Protein AF-A0A8T3RV43-F1 (afdb_monomer_lite)

Secondary structure (DSSP, 8-state):
-------SB-TTT--B-TT-------PPPTTTTT-PSPPPPPPPPPTTPPPPPSS--TTGGGS-TT-GGGG--SS---

Foldseek 3Di:
DDDDPDQCADPVPRHHPPPPDDDDDDDDDPVRPDDDPDDDDDDDDDPPDDDDDPDPPPPVVVDDPPDPVVVPPPPDDD

Structure (mmCIF, N/CA/C/O backbone):
data_AF-A0A8T3RV43-F1
#
_entry.id   AF-A0A8T3RV43-F1
#
loop_
_atom_site.group_PDB
_atom_site.id
_atom_site.type_symbol
_atom_site.label_atom_id
_atom_site.label_alt_id
_atom_site.label_comp_id
_atom_site.label_asym_id
_atom_site.label_entity_id
_atom_site.label_seq_id
_atom_site.pdbx_PDB_ins_code
_atom_site.Cartn_x
_atom_site.Cartn_y
_atom_site.Cartn_z
_atom_site.occupancy
_atom_site.B_iso_or_equiv
_atom_site.auth_seq_id
_atom_site.auth_comp_id
_atom_site.auth_asym_id
_atom_site.auth_atom_id
_atom_site.pdbx_PDB_model_num
ATOM 1 N N . ARG A 1 1 ? 10.514 31.063 -6.035 1.00 45.91 1 ARG A N 1
ATOM 2 C CA . ARG A 1 1 ? 11.448 29.972 -5.653 1.00 45.91 1 ARG A CA 1
ATOM 3 C C . ARG A 1 1 ? 11.038 28.748 -6.475 1.00 45.91 1 ARG A C 1
ATOM 5 O O . ARG A 1 1 ? 9.934 28.270 -6.271 1.00 45.91 1 ARG A O 1
ATOM 12 N N . SER A 1 2 ? 11.834 28.372 -7.482 1.00 48.28 2 SER A N 1
ATOM 13 C CA . SER A 1 2 ? 11.572 27.276 -8.445 1.00 48.28 2 SER A CA 1
ATOM 14 C C . SER A 1 2 ? 11.386 25.940 -7.691 1.00 48.28 2 SER A C 1
ATOM 16 O O . SER A 1 2 ? 12.210 25.644 -6.834 1.00 48.28 2 SER A O 1
ATOM 18 N N . ALA A 1 3 ? 10.244 25.240 -7.715 1.00 56.28 3 ALA A N 1
ATOM 19 C CA . ALA A 1 3 ? 9.549 24.528 -8.806 1.00 56.28 3 ALA A CA 1
ATOM 20 C C . ALA A 1 3 ? 10.109 23.134 -9.187 1.00 56.28 3 ALA A C 1
ATOM 22 O O . ALA A 1 3 ? 9.871 22.666 -10.291 1.00 56.28 3 ALA A O 1
ATOM 23 N N . TYR A 1 4 ? 10.743 22.417 -8.249 1.00 58.84 4 TYR A N 1
ATOM 24 C CA . TYR A 1 4 ? 10.860 20.951 -8.319 1.00 58.84 4 TYR A CA 1
ATOM 25 C C . TYR A 1 4 ? 10.278 20.328 -7.048 1.00 58.84 4 TYR A C 1
ATOM 27 O O . TYR A 1 4 ? 10.909 20.332 -5.993 1.00 58.84 4 TYR A O 1
ATOM 35 N N . ARG A 1 5 ? 9.045 19.813 -7.127 1.00 64.75 5 ARG A N 1
ATOM 36 C CA . ARG A 1 5 ? 8.577 18.810 -6.164 1.00 64.75 5 ARG A CA 1
ATOM 37 C C . ARG A 1 5 ? 9.056 17.463 -6.684 1.00 64.75 5 ARG A C 1
ATOM 39 O O . ARG A 1 5 ? 8.420 16.889 -7.559 1.00 64.75 5 ARG A O 1
ATOM 46 N N . TYR A 1 6 ? 10.215 17.017 -6.214 1.00 67.81 6 TYR A N 1
ATOM 47 C CA . TYR A 1 6 ? 10.694 15.673 -6.517 1.00 67.81 6 TYR A CA 1
ATOM 48 C C . TYR A 1 6 ? 9.682 14.653 -5.981 1.00 67.81 6 TYR A C 1
ATOM 50 O O . TYR A 1 6 ? 9.128 14.840 -4.894 1.00 67.81 6 TYR A O 1
ATOM 58 N N . ALA A 1 7 ? 9.402 13.607 -6.762 1.00 77.12 7 ALA A N 1
ATOM 59 C CA . ALA A 1 7 ? 8.699 12.435 -6.249 1.00 77.12 7 ALA A CA 1
ATOM 60 C C . ALA A 1 7 ? 9.473 11.875 -5.042 1.00 77.12 7 ALA A C 1
ATOM 62 O O . ALA A 1 7 ? 10.682 12.095 -4.953 1.00 77.12 7 ALA A O 1
ATOM 63 N N . ASN A 1 8 ? 8.804 11.163 -4.125 1.00 86.69 8 ASN A N 1
ATOM 64 C CA . ASN A 1 8 ? 9.498 10.507 -3.011 1.00 86.69 8 ASN A CA 1
ATOM 65 C C . ASN A 1 8 ? 10.269 9.270 -3.508 1.00 86.69 8 ASN A C 1
ATOM 67 O O . ASN A 1 8 ? 9.858 8.121 -3.321 1.00 86.69 8 ASN A O 1
ATOM 71 N N . ALA A 1 9 ? 11.331 9.536 -4.254 1.00 88.12 9 ALA A N 1
ATOM 72 C CA . ALA A 1 9 ? 12.151 8.565 -4.938 1.00 88.12 9 ALA A CA 1
ATOM 73 C C . ALA A 1 9 ? 13.594 9.069 -5.003 1.00 88.12 9 ALA A C 1
ATOM 75 O O . ALA A 1 9 ? 13.848 10.277 -5.022 1.00 88.12 9 ALA A O 1
ATOM 76 N N . ASP A 1 10 ? 14.534 8.132 -5.064 1.00 86.56 10 ASP A N 1
ATOM 77 C CA . ASP A 1 10 ? 15.942 8.435 -5.302 1.00 86.56 10 ASP A CA 1
ATOM 78 C C . ASP A 1 10 ? 16.100 9.152 -6.664 1.00 86.56 10 ASP A C 1
ATOM 80 O O . ASP A 1 10 ? 15.706 8.591 -7.690 1.00 86.56 10 ASP A O 1
ATOM 84 N N . PRO A 1 11 ? 16.675 10.369 -6.716 1.00 84.00 11 PRO A N 1
ATOM 85 C CA . PRO A 1 11 ? 16.824 11.125 -7.960 1.00 84.00 11 PRO A CA 1
ATOM 86 C C . PRO A 1 11 ? 17.853 10.529 -8.936 1.00 84.00 11 PRO A C 1
ATOM 88 O O . PRO A 1 11 ? 17.892 10.948 -10.092 1.00 84.00 11 PRO A O 1
ATOM 91 N N . VAL A 1 12 ? 18.690 9.585 -8.496 1.00 88.06 12 VAL A N 1
ATOM 92 C CA . VAL A 1 12 ? 19.684 8.892 -9.330 1.00 88.06 12 VAL A CA 1
ATOM 93 C C . VAL A 1 12 ? 19.093 7.619 -9.924 1.00 88.06 12 VAL A C 1
ATOM 95 O O . VAL A 1 12 ? 19.219 7.379 -11.123 1.00 88.06 12 VAL A O 1
ATOM 98 N N . THR A 1 13 ? 18.453 6.793 -9.096 1.00 89.56 13 THR A N 1
ATOM 99 C CA . THR A 1 13 ? 18.003 5.452 -9.508 1.00 89.56 13 THR A CA 1
ATOM 100 C C . THR A 1 13 ? 16.508 5.358 -9.811 1.00 89.56 13 THR A C 1
ATOM 102 O O . THR A 1 13 ? 16.078 4.389 -10.436 1.00 89.56 13 THR A O 1
ATOM 105 N N . GLY A 1 14 ? 15.702 6.330 -9.377 1.00 89.25 14 GLY A N 1
ATOM 106 C CA . GLY A 1 14 ? 14.243 6.316 -9.517 1.00 89.25 14 GLY A CA 1
AT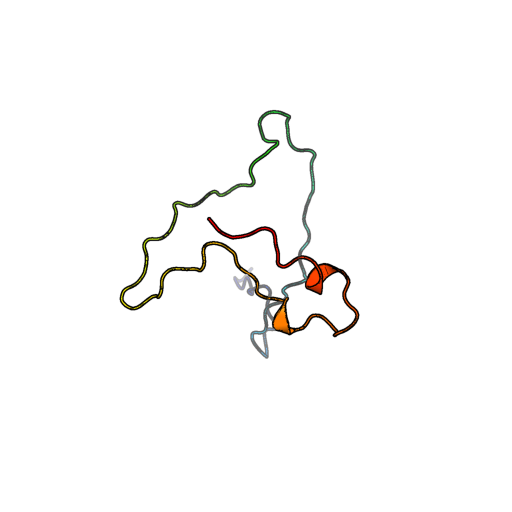OM 107 C C . GLY A 1 14 ? 13.523 5.338 -8.582 1.00 89.25 14 GLY A C 1
ATOM 108 O O . GLY A 1 14 ? 12.325 5.109 -8.742 1.00 89.25 14 GLY A O 1
ATOM 109 N N . GLN A 1 15 ? 14.221 4.738 -7.614 1.00 91.75 15 GLN A N 1
ATOM 110 C CA . GLN A 1 15 ? 13.618 3.801 -6.666 1.00 91.75 15 GLN A CA 1
ATOM 111 C C . GLN A 1 15 ? 12.677 4.521 -5.696 1.00 91.75 15 GLN A C 1
ATOM 113 O O . GLN A 1 15 ? 13.027 5.557 -5.134 1.00 91.75 15 GLN A O 1
ATOM 118 N N . ALA A 1 16 ? 11.490 3.952 -5.479 1.00 90.75 16 ALA A N 1
ATOM 119 C CA . ALA A 1 16 ? 10.489 4.505 -4.573 1.00 90.75 16 ALA A CA 1
ATOM 120 C C . ALA A 1 16 ? 10.848 4.254 -3.101 1.00 90.75 16 ALA A C 1
ATOM 122 O O . ALA A 1 16 ? 11.230 3.145 -2.716 1.00 90.75 16 ALA A O 1
ATOM 123 N N . ALA A 1 17 ? 10.645 5.266 -2.260 1.00 88.19 17 ALA A N 1
ATOM 124 C CA . ALA A 1 17 ? 10.859 5.167 -0.822 1.00 88.19 17 ALA A CA 1
ATOM 125 C C . ALA A 1 17 ? 9.624 4.573 -0.110 1.00 88.19 17 ALA A C 1
ATOM 127 O O . ALA A 1 17 ? 8.925 5.253 0.638 1.00 88.19 17 ALA A O 1
ATOM 128 N N . TRP A 1 18 ? 9.342 3.286 -0.342 1.00 88.88 18 TRP A N 1
ATOM 129 C CA . TRP A 1 18 ? 8.127 2.597 0.137 1.00 88.88 18 TRP A CA 1
ATOM 130 C C . TRP A 1 18 ? 7.857 2.698 1.645 1.00 88.88 18 TRP A C 1
ATOM 132 O O . TRP A 1 18 ? 6.706 2.617 2.066 1.00 88.88 18 TRP A O 1
ATOM 142 N N . TYR A 1 19 ? 8.905 2.865 2.449 1.00 87.12 19 TYR A N 1
ATOM 143 C CA . TYR A 1 19 ? 8.817 2.920 3.910 1.00 87.12 19 TYR A CA 1
ATOM 144 C C . TYR A 1 19 ? 9.011 4.328 4.485 1.00 87.12 19 TYR A C 1
ATOM 146 O O . TYR A 1 19 ? 8.922 4.505 5.698 1.00 87.12 19 TYR A O 1
ATOM 154 N N . ASP A 1 20 ? 9.258 5.331 3.641 1.00 88.81 20 ASP A N 1
ATOM 155 C CA . ASP A 1 20 ? 9.446 6.718 4.068 1.00 88.81 20 ASP A CA 1
ATOM 156 C C . ASP A 1 20 ? 8.107 7.465 4.062 1.00 88.81 20 ASP A C 1
ATOM 158 O O . ASP A 1 20 ? 7.813 8.297 3.201 1.00 88.81 20 ASP A O 1
ATOM 162 N N . LEU A 1 21 ? 7.241 7.100 5.009 1.00 84.94 21 LEU A N 1
ATOM 163 C CA . LEU A 1 21 ? 5.923 7.701 5.181 1.00 84.94 21 LEU A CA 1
ATOM 164 C C . LEU A 1 21 ? 5.734 8.147 6.628 1.00 84.94 21 LEU A C 1
ATOM 166 O O . LEU A 1 21 ? 5.960 7.393 7.573 1.00 84.94 21 LEU A O 1
ATOM 170 N N . ARG A 1 22 ? 5.232 9.371 6.802 1.00 91.38 22 ARG A N 1
ATOM 171 C CA . ARG A 1 22 ? 4.762 9.870 8.095 1.00 91.38 22 ARG A CA 1
ATOM 172 C C . ARG A 1 22 ? 3.252 10.033 8.049 1.00 91.38 22 ARG A C 1
ATOM 174 O O . ARG A 1 22 ? 2.742 10.889 7.334 1.00 91.38 22 ARG A O 1
ATOM 181 N N . VAL A 1 23 ? 2.552 9.236 8.849 1.00 90.94 23 VAL A N 1
ATOM 182 C CA . VAL A 1 23 ? 1.089 9.276 8.959 1.00 90.94 23 VAL A CA 1
ATOM 183 C C . VAL A 1 23 ? 0.653 9.827 10.313 1.00 90.94 23 VAL A C 1
ATOM 185 O O . VAL A 1 23 ? 1.382 9.747 11.304 1.00 90.94 23 VAL A O 1
ATOM 188 N N . ARG A 1 24 ? -0.555 10.391 10.357 1.00 94.81 24 ARG A N 1
ATOM 189 C CA . ARG A 1 24 ? -1.262 10.706 11.600 1.00 94.81 24 ARG A CA 1
ATOM 190 C C . ARG A 1 24 ? -2.381 9.690 11.762 1.00 94.81 24 ARG A C 1
ATOM 192 O O . ARG A 1 24 ? -3.180 9.527 10.851 1.00 94.81 24 ARG A O 1
ATOM 199 N N . MET A 1 25 ? -2.435 9.041 12.919 1.00 91.06 25 MET A N 1
ATOM 200 C CA . MET A 1 25 ? -3.498 8.097 13.251 1.00 91.06 25 MET A CA 1
ATOM 201 C C . MET A 1 25 ? -4.482 8.751 14.218 1.00 91.06 25 MET A C 1
ATOM 203 O O . MET A 1 25 ? -4.076 9.443 15.154 1.00 91.06 25 MET A O 1
ATOM 207 N N . THR A 1 26 ? -5.767 8.519 13.992 1.00 92.06 26 THR A N 1
ATOM 208 C CA . THR A 1 26 ? -6.867 8.909 14.876 1.00 92.06 26 THR A CA 1
ATOM 209 C C . THR A 1 26 ? -7.767 7.703 15.091 1.00 92.06 26 THR A C 1
ATOM 211 O O . THR A 1 26 ? -7.750 6.759 14.301 1.00 92.06 26 THR A O 1
ATOM 214 N N . LYS A 1 27 ? -8.517 7.701 16.194 1.00 91.50 27 LYS A N 1
ATOM 215 C CA . LYS A 1 27 ? -9.534 6.675 16.407 1.00 91.50 27 LYS A CA 1
ATOM 216 C C . LYS A 1 27 ? -10.639 6.877 15.365 1.00 91.50 27 LYS A C 1
ATOM 218 O O . LYS A 1 27 ? -11.015 8.019 15.135 1.00 91.50 27 LYS A O 1
ATOM 223 N N . ALA A 1 28 ? -11.101 5.789 14.757 1.00 89.06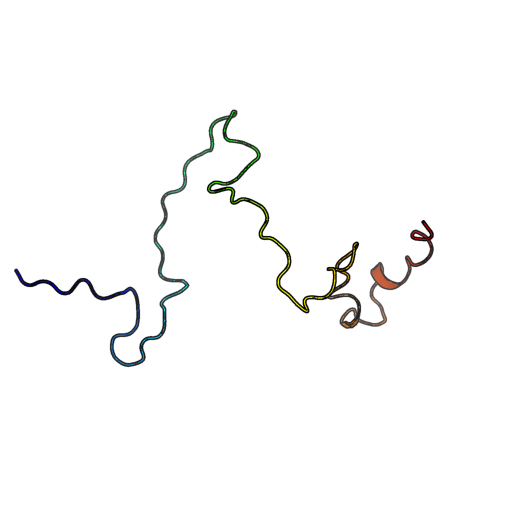 28 ALA A N 1
ATOM 224 C CA . ALA A 1 28 ? -12.283 5.810 13.904 1.00 89.06 28 ALA A CA 1
ATOM 225 C C . ALA A 1 28 ? -13.534 6.058 14.755 1.00 89.06 28 ALA A C 1
ATOM 227 O O . ALA A 1 28 ? -13.618 5.554 15.889 1.00 89.06 28 ALA A O 1
ATOM 228 N N . GLU A 1 29 ? -14.488 6.805 14.212 1.00 89.62 29 GLU A N 1
ATOM 229 C CA . GLU A 1 29 ? -15.801 6.949 14.837 1.00 89.62 29 GLU A CA 1
ATOM 230 C C . GLU A 1 29 ? -16.584 5.619 14.768 1.00 89.62 29 GLU A C 1
ATOM 232 O O . GLU A 1 29 ? -16.262 4.741 13.958 1.00 89.62 29 GLU A O 1
ATOM 237 N N . PRO A 1 30 ? -17.580 5.390 15.646 1.00 88.44 30 PRO A N 1
ATOM 238 C CA . PRO A 1 30 ? -18.321 4.127 15.676 1.00 88.44 30 PRO A CA 1
ATOM 239 C C . PRO A 1 30 ? -19.003 3.757 14.351 1.00 88.44 30 PRO A C 1
ATOM 241 O O . PRO A 1 30 ? -19.171 2.573 14.073 1.00 88.44 30 PRO A O 1
ATOM 244 N N . ASP A 1 31 ? -19.396 4.749 13.555 1.00 86.31 31 ASP A N 1
ATOM 245 C CA . ASP A 1 31 ? -20.019 4.611 12.236 1.00 86.31 31 ASP A CA 1
ATOM 246 C C . ASP A 1 31 ? -19.009 4.390 11.096 1.00 86.31 31 ASP A C 1
ATOM 248 O O . ASP A 1 31 ? -19.365 3.801 10.077 1.00 86.31 31 ASP A O 1
ATOM 252 N N . GLU A 1 32 ? -17.742 4.769 11.284 1.00 83.31 32 GLU A N 1
ATOM 253 C CA . GLU A 1 32 ? -16.627 4.440 10.377 1.00 83.31 32 GLU A CA 1
ATOM 254 C C . GLU A 1 32 ? -16.034 3.044 10.661 1.00 83.31 32 GLU A C 1
ATOM 256 O O . GLU A 1 32 ? -15.260 2.489 9.874 1.00 83.31 32 GLU A O 1
ATOM 261 N N . ALA A 1 33 ? -16.364 2.451 11.810 1.00 75.06 33 ALA A N 1
ATOM 262 C CA . ALA A 1 33 ? -15.804 1.182 12.243 1.00 75.06 33 ALA A CA 1
ATOM 263 C C . ALA A 1 33 ? -16.381 0.007 11.432 1.00 75.06 33 ALA A C 1
ATOM 265 O O . ALA A 1 33 ? -17.504 -0.437 11.651 1.00 75.06 33 ALA A O 1
ATOM 266 N N . GLY A 1 34 ? -15.574 -0.557 10.530 1.00 81.69 34 GLY A N 1
ATOM 267 C CA . GLY A 1 34 ? -15.895 -1.817 9.844 1.00 81.69 34 GLY A CA 1
ATOM 268 C C . GLY A 1 34 ? -15.496 -1.867 8.375 1.00 81.69 34 GLY A C 1
ATOM 269 O O . GLY A 1 34 ? -15.352 -2.961 7.831 1.00 81.69 34 GLY A O 1
ATOM 270 N N . ILE A 1 35 ? -15.258 -0.714 7.750 1.00 82.94 35 ILE A N 1
ATOM 271 C CA . ILE A 1 35 ? -14.796 -0.617 6.362 1.00 82.94 35 ILE A CA 1
ATOM 272 C C . ILE A 1 35 ? -13.699 0.442 6.239 1.00 82.94 35 ILE A C 1
ATOM 274 O O . ILE A 1 35 ? -13.724 1.461 6.917 1.00 82.94 35 ILE A O 1
ATOM 278 N N . SER A 1 36 ? -12.705 0.192 5.388 1.00 86.25 36 SER A N 1
ATOM 279 C CA . SER A 1 36 ? -11.642 1.158 5.090 1.00 86.25 36 SER A CA 1
ATOM 280 C C . SER A 1 36 ? -11.941 1.895 3.793 1.00 86.25 36 SER A C 1
ATOM 282 O O . SER A 1 36 ? -12.285 1.254 2.806 1.00 86.25 36 SER A O 1
ATOM 284 N N . GLU A 1 37 ? -11.741 3.202 3.732 1.00 86.75 37 GLU A N 1
ATOM 285 C CA . GLU A 1 37 ? -11.873 3.940 2.474 1.00 86.75 37 GLU A CA 1
ATOM 286 C C . GLU A 1 37 ? -10.536 4.063 1.716 1.00 86.75 37 GLU A C 1
ATOM 288 O O . GLU A 1 37 ? -9.471 4.076 2.342 1.00 86.75 37 GLU A O 1
ATOM 293 N N . PRO A 1 38 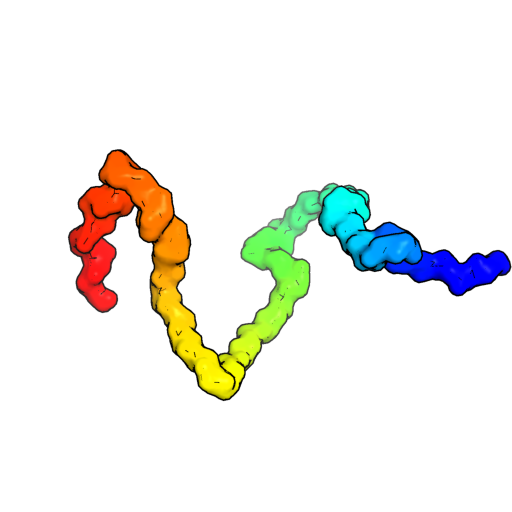? -10.570 4.194 0.375 1.00 90.75 38 PRO A N 1
ATOM 294 C CA . PRO A 1 38 ? -11.749 4.084 -0.489 1.00 90.75 38 PRO A CA 1
ATOM 295 C C . PRO A 1 38 ? -12.140 2.624 -0.764 1.00 90.75 38 PRO A C 1
ATOM 297 O O . PRO A 1 38 ? -11.288 1.744 -0.886 1.00 90.75 38 PRO A O 1
ATOM 300 N N . GLN A 1 39 ? -13.441 2.382 -0.919 1.00 90.31 39 GLN A N 1
ATOM 301 C CA . GLN A 1 39 ? -13.965 1.134 -1.473 1.00 90.31 39 GLN A CA 1
ATOM 302 C C . GLN A 1 39 ? -14.175 1.321 -2.979 1.00 90.31 39 GLN A C 1
ATOM 304 O O . GLN A 1 39 ? -14.830 2.272 -3.400 1.00 90.31 39 GLN A O 1
ATOM 309 N N . PHE A 1 40 ? -13.605 0.432 -3.790 1.00 89.12 40 PHE A N 1
ATOM 310 C CA . PHE A 1 40 ? -13.770 0.446 -5.244 1.00 89.12 40 PHE A CA 1
ATOM 311 C C . PHE A 1 40 ? -14.763 -0.628 -5.680 1.00 89.12 40 PHE A C 1
ATOM 313 O O . PHE A 1 40 ? -14.902 -1.662 -5.026 1.00 89.12 40 PHE A O 1
ATOM 320 N N . GLU A 1 41 ? -15.423 -0.401 -6.814 1.00 91.19 41 GLU A N 1
ATOM 321 C CA . GLU A 1 41 ? -16.228 -1.436 -7.456 1.00 91.19 41 GLU A CA 1
ATOM 322 C C . GLU A 1 41 ? -15.361 -2.640 -7.837 1.00 91.19 41 GLU A C 1
ATOM 324 O O . GLU A 1 41 ? -14.186 -2.507 -8.197 1.00 91.19 41 GLU A O 1
ATOM 329 N N . VAL A 1 42 ? -15.959 -3.831 -7.779 1.00 86.56 42 VAL A N 1
ATOM 330 C CA . VAL A 1 42 ? -15.295 -5.053 -8.228 1.00 86.56 42 VAL A CA 1
ATOM 331 C C . VAL A 1 42 ? -14.993 -4.921 -9.718 1.00 86.56 42 VAL A C 1
ATOM 333 O O . VAL A 1 42 ? -15.887 -4.696 -10.535 1.00 86.56 42 VAL A O 1
ATOM 336 N N . LEU A 1 43 ? -13.717 -5.064 -10.074 1.00 88.50 43 LEU A N 1
ATOM 337 C CA . LEU A 1 43 ? -13.298 -5.052 -11.468 1.00 88.50 43 LEU A CA 1
ATOM 338 C C . LEU A 1 43 ? -13.870 -6.272 -12.191 1.00 88.50 43 LEU A C 1
ATOM 340 O O . LEU A 1 43 ? -13.835 -7.386 -11.674 1.00 88.50 43 LEU A O 1
ATOM 344 N N . ARG A 1 44 ? -14.358 -6.060 -13.416 1.00 88.25 44 ARG A N 1
ATOM 345 C CA . ARG A 1 44 ? -14.764 -7.156 -14.302 1.00 88.25 44 ARG A CA 1
ATOM 346 C C . ARG A 1 44 ? -13.575 -8.050 -14.644 1.00 88.25 44 ARG A C 1
ATOM 348 O O . ARG A 1 44 ? -12.454 -7.560 -14.803 1.00 88.25 44 ARG A O 1
ATOM 355 N N . ASP A 1 45 ? -13.858 -9.326 -14.871 1.00 87.88 45 ASP A N 1
ATOM 356 C CA . ASP A 1 45 ? -12.862 -10.265 -15.373 1.00 87.88 45 ASP A CA 1
ATOM 357 C C . ASP A 1 45 ? -12.301 -9.787 -16.719 1.00 87.88 45 ASP A C 1
ATOM 359 O O . ASP A 1 45 ? -13.030 -9.339 -17.614 1.00 87.88 45 ASP A O 1
ATOM 363 N N . LEU A 1 46 ? -10.980 -9.869 -16.866 1.00 88.62 46 LEU A N 1
ATOM 364 C CA . LEU A 1 46 ? -10.319 -9.569 -18.132 1.00 88.62 46 LEU A CA 1
ATOM 365 C C . LEU A 1 46 ? -10.424 -10.772 -19.087 1.00 88.62 46 LEU A C 1
ATOM 367 O O . LEU A 1 46 ? -10.430 -11.920 -18.632 1.00 88.62 46 LEU A O 1
ATOM 371 N N . PRO A 1 47 ? -10.450 -10.548 -20.416 1.00 91.56 47 PRO A N 1
ATOM 372 C CA . PRO A 1 47 ? -10.458 -11.639 -21.385 1.00 91.56 47 PRO A CA 1
ATOM 373 C C . PRO A 1 47 ? -9.288 -12.610 -21.169 1.00 91.56 47 PRO A C 1
ATOM 375 O O . PRO A 1 47 ? -8.137 -12.191 -21.075 1.00 91.56 47 PRO A O 1
ATOM 378 N N . GLY A 1 48 ? -9.585 -13.911 -21.110 1.00 91.12 48 GLY A N 1
ATOM 379 C CA . GLY A 1 48 ? -8.582 -14.966 -20.923 1.00 91.12 48 GLY A CA 1
ATOM 380 C C . GLY A 1 48 ? -8.132 -15.189 -19.475 1.00 91.12 48 GLY A C 1
ATOM 381 O O . GLY A 1 48 ? -7.265 -16.030 -19.242 1.00 91.12 48 GLY A O 1
ATOM 382 N N . MET A 1 49 ? -8.708 -14.480 -18.500 1.00 89.81 49 MET A N 1
ATOM 383 C CA . MET A 1 49 ? -8.437 -14.731 -17.087 1.00 89.81 49 MET A CA 1
ATOM 384 C C . MET A 1 49 ? -9.200 -15.981 -16.618 1.00 89.81 49 MET A C 1
ATOM 386 O O . MET A 1 49 ? -10.382 -16.153 -16.910 1.00 89.81 49 MET A O 1
ATOM 390 N N . HIS A 1 50 ? -8.518 -16.880 -15.909 1.00 86.44 50 HIS A N 1
ATOM 391 C CA . HIS A 1 50 ? -9.174 -18.021 -15.274 1.00 86.44 50 HIS A CA 1
ATOM 392 C C . HIS A 1 50 ? -9.946 -17.563 -14.038 1.00 86.44 50 HIS A C 1
ATOM 394 O O . HIS A 1 50 ? -9.479 -16.679 -13.319 1.00 86.44 50 HIS A O 1
ATOM 400 N N . ALA A 1 51 ? -11.084 -18.208 -13.768 1.00 84.94 51 ALA A N 1
ATOM 401 C CA . ALA A 1 51 ? -11.829 -17.973 -12.540 1.00 84.94 51 ALA A CA 1
ATOM 402 C C . ALA A 1 51 ? -10.912 -18.187 -11.318 1.00 84.94 51 ALA A C 1
ATOM 404 O O . ALA A 1 51 ? -10.163 -19.176 -11.282 1.00 84.94 51 ALA A O 1
ATOM 405 N N . PRO A 1 52 ? -10.935 -17.277 -10.328 1.00 82.75 52 PRO A N 1
ATOM 406 C CA . PRO A 1 52 ? -10.191 -17.478 -9.098 1.00 82.75 52 PRO A CA 1
ATOM 407 C C . PRO A 1 52 ? -10.736 -18.712 -8.363 1.00 82.75 52 PRO A C 1
ATOM 409 O O . PRO A 1 52 ? -11.922 -19.020 -8.466 1.00 82.75 52 PRO A O 1
ATOM 412 N N . PRO A 1 53 ? -9.892 -19.446 -7.620 1.00 86.12 53 PRO A N 1
ATOM 413 C CA . PRO A 1 53 ? -10.370 -20.562 -6.818 1.00 86.12 53 PRO A CA 1
ATOM 414 C C . PRO A 1 53 ? -11.288 -20.057 -5.699 1.00 86.12 53 PRO A C 1
ATOM 416 O O . PRO A 1 53 ? -10.950 -19.077 -5.035 1.00 86.12 53 PRO A O 1
ATOM 419 N N . ASP A 1 54 ? -12.368 -20.790 -5.416 1.00 86.19 54 ASP A N 1
ATOM 420 C CA . ASP A 1 54 ? -13.290 -20.470 -4.311 1.00 86.19 54 ASP A CA 1
ATOM 421 C C . ASP A 1 54 ? -12.568 -20.383 -2.957 1.00 86.19 54 ASP A C 1
ATOM 423 O O . ASP A 1 54 ? -12.930 -19.610 -2.074 1.00 86.19 54 ASP A O 1
ATOM 427 N N . ILE A 1 55 ? -11.503 -21.176 -2.796 1.00 87.50 55 ILE A N 1
ATOM 428 C CA . ILE A 1 55 ? -10.635 -21.160 -1.620 1.00 87.50 55 ILE A CA 1
ATOM 429 C C . ILE A 1 55 ? -9.184 -21.013 -2.076 1.00 87.50 55 ILE A C 1
ATOM 431 O O . ILE A 1 55 ? -8.573 -21.950 -2.604 1.00 87.50 55 ILE A O 1
ATOM 435 N N . LEU A 1 56 ? -8.590 -19.848 -1.810 1.00 87.25 56 LEU A N 1
ATOM 436 C CA . LEU A 1 56 ? -7.174 -19.602 -2.064 1.00 87.25 56 LEU A CA 1
ATOM 437 C C . LEU A 1 56 ? -6.303 -20.351 -1.042 1.00 87.25 56 LEU A C 1
ATOM 439 O O . LEU A 1 56 ? -5.975 -19.845 0.026 1.00 87.25 56 LEU A O 1
ATOM 443 N N . ARG A 1 57 ? -5.875 -21.565 -1.397 1.00 85.38 57 ARG A N 1
ATOM 444 C CA . ARG A 1 57 ? -4.950 -22.402 -0.602 1.00 85.38 57 ARG A CA 1
ATOM 445 C C . ARG A 1 57 ? -3.472 -22.150 -0.928 1.00 85.38 57 ARG A C 1
ATOM 447 O O . ARG A 1 57 ? -2.620 -23.035 -0.797 1.00 85.38 57 ARG A O 1
AT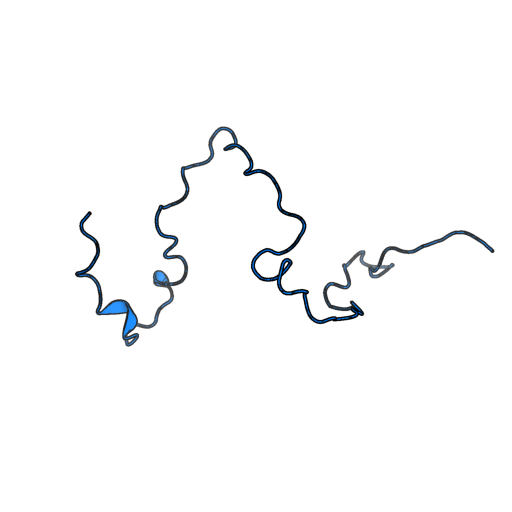OM 454 N N . TYR A 1 58 ? -3.148 -20.945 -1.396 1.00 83.81 58 TYR A N 1
ATOM 455 C CA . TYR A 1 58 ? -1.759 -20.523 -1.566 1.00 83.81 58 TYR A CA 1
ATOM 456 C C . TYR A 1 58 ? -1.063 -20.548 -0.196 1.00 83.81 58 TYR A C 1
ATOM 458 O O . TYR A 1 58 ? -1.636 -20.108 0.794 1.00 83.81 58 TYR A O 1
ATOM 466 N N . GLY A 1 59 ? 0.136 -21.128 -0.100 1.00 84.31 59 GLY A N 1
ATOM 467 C CA . GLY A 1 59 ? 0.780 -21.379 1.198 1.00 84.31 59 GLY A CA 1
ATOM 468 C C . GLY A 1 59 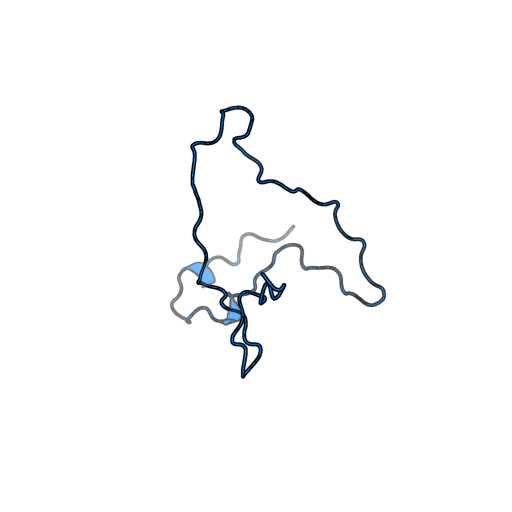? 0.806 -22.851 1.611 1.00 84.31 59 GLY A C 1
ATOM 469 O O . GLY A 1 59 ? 1.816 -23.323 2.131 1.00 84.31 59 GLY A O 1
ATOM 470 N N . GLU A 1 60 ? -0.256 -23.616 1.327 1.00 86.69 60 GLU A N 1
ATOM 471 C CA . GLU A 1 60 ? -0.375 -25.003 1.812 1.00 86.69 60 GLU A CA 1
ATOM 472 C C . GLU A 1 60 ? 0.727 -25.925 1.279 1.00 86.69 60 GLU A C 1
ATOM 474 O O . GLU A 1 60 ? 1.244 -26.779 2.003 1.00 86.69 60 GLU A O 1
ATOM 479 N N . LYS A 1 61 ? 1.131 -25.722 0.020 1.00 83.50 61 LYS A N 1
ATOM 480 C CA . LYS A 1 61 ? 2.218 -26.478 -0.626 1.00 83.50 61 LYS A CA 1
ATOM 481 C C . LYS A 1 61 ? 3.567 -26.276 0.073 1.00 83.50 61 LYS A C 1
ATOM 483 O O . LYS A 1 61 ? 4.409 -27.168 0.028 1.00 83.50 61 LYS A O 1
ATOM 488 N N . PHE A 1 62 ? 3.744 -25.139 0.744 1.00 89.00 62 PHE A N 1
ATOM 489 C CA . PHE A 1 62 ? 4.959 -24.785 1.474 1.00 89.00 62 PHE A CA 1
ATOM 490 C C . PHE A 1 62 ? 4.907 -25.213 2.947 1.00 89.00 62 PHE A C 1
ATOM 492 O O . P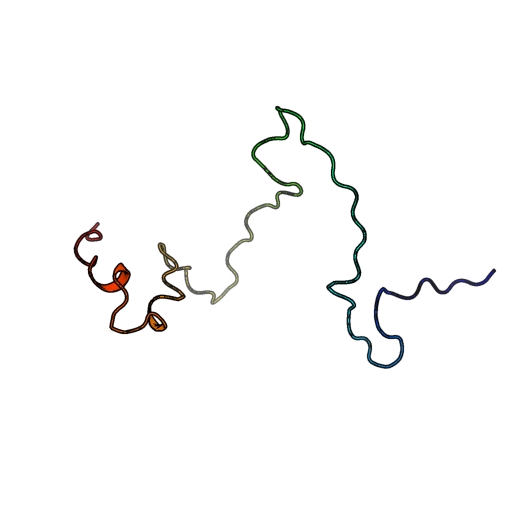HE A 1 62 ? 5.904 -25.086 3.656 1.00 89.00 62 PHE A O 1
ATOM 499 N N . LEU A 1 63 ? 3.775 -25.750 3.428 1.00 87.62 63 LEU A N 1
ATOM 500 C CA . LEU A 1 63 ? 3.679 -26.228 4.804 1.00 87.62 63 LEU A CA 1
ATOM 501 C C . LEU A 1 63 ? 4.626 -27.417 5.016 1.00 87.62 63 LEU A C 1
ATOM 503 O O . LEU A 1 63 ? 4.570 -28.383 4.243 1.00 87.62 63 LEU A O 1
ATOM 507 N N . PRO A 1 64 ? 5.443 -27.413 6.083 1.00 89.06 64 PRO A N 1
ATOM 508 C CA . PRO A 1 64 ? 6.333 -28.523 6.386 1.00 89.06 64 PRO A CA 1
ATOM 509 C C . PRO A 1 64 ? 5.539 -29.794 6.701 1.00 89.06 64 PRO A C 1
ATOM 511 O O . PRO A 1 64 ? 4.381 -29.748 7.126 1.00 89.06 64 PRO A O 1
ATOM 514 N N . ARG A 1 65 ? 6.172 -30.958 6.512 1.00 82.44 65 ARG A N 1
ATOM 515 C CA . ARG A 1 65 ? 5.507 -32.269 6.634 1.00 82.44 65 ARG A CA 1
ATOM 516 C C . ARG A 1 65 ? 4.891 -32.516 8.019 1.00 82.44 65 ARG A C 1
ATOM 518 O O . ARG A 1 65 ? 3.922 -33.258 8.120 1.00 82.44 65 ARG A O 1
ATOM 525 N N . TRP A 1 66 ? 5.433 -31.886 9.059 1.00 82.56 66 TRP A N 1
ATOM 526 C CA . TRP A 1 66 ? 4.960 -31.994 10.441 1.00 82.56 66 TRP A CA 1
ATOM 527 C C . TRP A 1 66 ? 3.833 -31.011 10.798 1.00 82.56 66 TRP A C 1
ATOM 529 O O . TRP A 1 66 ? 3.292 -31.096 11.898 1.00 82.56 66 TRP A O 1
ATOM 539 N N . SER A 1 67 ? 3.461 -30.088 9.901 1.00 85.44 67 SER A N 1
ATOM 540 C CA . SER A 1 67 ? 2.435 -29.080 10.183 1.00 85.44 67 SER A CA 1
ATOM 541 C C . SER A 1 67 ? 1.095 -29.732 10.531 1.00 85.44 67 SER A C 1
ATOM 543 O O . SER A 1 67 ? 0.545 -30.510 9.746 1.00 85.44 67 SER A O 1
ATOM 545 N N . TRP A 1 68 ? 0.530 -29.366 11.686 1.00 80.12 68 TRP A N 1
ATOM 546 C CA . TRP A 1 68 ? -0.776 -29.860 12.130 1.00 80.12 68 TRP A CA 1
ATOM 547 C C . TRP A 1 68 ? -1.908 -29.485 11.162 1.00 80.12 68 TRP A C 1
ATOM 549 O O . TRP A 1 68 ? -2.867 -30.240 11.038 1.00 80.12 68 TRP A O 1
ATOM 559 N N . ARG A 1 69 ? -1.759 -28.391 10.395 1.00 75.19 69 ARG A N 1
ATOM 560 C CA . ARG A 1 69 ? -2.724 -27.946 9.372 1.00 75.19 69 ARG A CA 1
ATOM 561 C C . ARG A 1 69 ? -2.865 -28.914 8.188 1.00 75.19 69 ARG A C 1
ATOM 563 O O . ARG A 1 69 ? -3.878 -28.864 7.506 1.00 75.19 69 ARG A O 1
ATOM 570 N N . ARG A 1 70 ? -1.905 -29.824 7.939 1.00 72.44 70 ARG A N 1
ATOM 571 C CA . ARG A 1 70 ? -2.044 -30.856 6.885 1.00 72.44 70 ARG A CA 1
ATOM 572 C C . ARG A 1 70 ? -2.995 -31.999 7.259 1.00 72.44 70 ARG A C 1
ATOM 574 O O . ARG A 1 70 ? -3.409 -32.726 6.359 1.00 72.44 70 ARG A O 1
ATOM 581 N N . LYS A 1 71 ? -3.274 -32.212 8.553 1.00 63.97 71 LYS A N 1
ATOM 582 C CA . LYS A 1 71 ? -4.032 -33.380 9.040 1.00 63.97 71 LYS A CA 1
ATOM 583 C C . LYS A 1 71 ? -5.545 -33.252 8.842 1.00 63.97 71 LYS A C 1
ATOM 585 O O . LYS A 1 71 ? -6.238 -34.258 8.922 1.00 63.97 71 LYS A O 1
ATOM 590 N N . ASP A 1 72 ? -6.037 -32.056 8.536 1.00 61.97 72 ASP A N 1
ATOM 591 C CA . ASP A 1 72 ? -7.464 -31.774 8.406 1.00 61.97 72 ASP A CA 1
ATOM 592 C C . ASP A 1 72 ? -7.878 -31.734 6.924 1.00 61.97 72 ASP A C 1
ATOM 594 O O . ASP A 1 72 ? -7.917 -30.683 6.286 1.00 61.97 72 ASP A O 1
ATOM 598 N N . LYS A 1 73 ? -8.072 -32.916 6.323 1.00 57.81 73 LYS A N 1
ATOM 599 C CA . LYS A 1 73 ? -8.497 -33.068 4.914 1.00 57.81 73 LYS A CA 1
ATOM 600 C C . LYS A 1 73 ? -9.894 -33.671 4.742 1.00 57.81 73 LYS A C 1
ATOM 602 O O . LYS A 1 73 ? -10.289 -33.960 3.617 1.00 57.81 73 LYS A O 1
ATOM 607 N N . SER A 1 74 ? -10.651 -33.866 5.820 1.00 49.91 74 SER A N 1
ATOM 608 C CA . SER A 1 74 ? -11.989 -34.477 5.761 1.00 49.91 74 SER A CA 1
ATOM 609 C C . SER A 1 74 ? -13.148 -33.477 5.723 1.00 49.91 74 SER A C 1
ATOM 611 O O . SER A 1 74 ? -14.287 -33.898 5.563 1.00 49.91 74 SER A O 1
ATOM 613 N N . ALA A 1 75 ? -12.891 -32.171 5.827 1.00 52.62 75 ALA A N 1
ATOM 614 C CA . ALA A 1 75 ? -13.939 -31.154 5.935 1.00 52.62 75 ALA A CA 1
ATOM 615 C C . ALA A 1 75 ? -14.101 -30.282 4.675 1.00 52.62 75 ALA A C 1
ATOM 617 O O . ALA A 1 75 ? -14.224 -29.069 4.788 1.00 52.62 75 ALA A O 1
ATOM 618 N N . THR A 1 76 ? -14.072 -30.843 3.459 1.00 50.81 76 THR A N 1
ATOM 619 C CA . THR A 1 76 ? -14.585 -30.132 2.262 1.00 50.81 76 THR A CA 1
ATOM 620 C C . THR A 1 76 ? -14.951 -31.121 1.145 1.00 50.81 76 THR A C 1
ATOM 622 O O . THR A 1 76 ? -14.209 -31.320 0.187 1.00 50.81 76 THR A O 1
ATOM 625 N N . ARG A 1 77 ? -16.098 -31.793 1.287 1.00 43.16 77 ARG A N 1
ATOM 626 C CA . ARG A 1 77 ? -16.909 -32.259 0.153 1.00 43.16 77 ARG A CA 1
ATOM 627 C C . ARG A 1 77 ? -18.227 -31.495 0.239 1.00 43.16 77 ARG A C 1
ATOM 629 O O . ARG A 1 77 ? -19.079 -31.872 1.037 1.00 43.16 77 ARG A O 1
ATOM 636 N N . ALA A 1 78 ? -18.330 -30.416 -0.521 1.00 33.34 78 ALA A N 1
ATOM 637 C CA . ALA A 1 78 ? -19.554 -29.744 -0.940 1.00 33.34 78 ALA A CA 1
ATOM 638 C C . ALA A 1 78 ? -19.162 -28.834 -2.105 1.00 33.34 78 ALA A C 1
ATOM 640 O O . ALA A 1 78 ? -18.120 -28.157 -1.948 1.00 33.34 78 ALA A O 1
#

pLDDT: mean 80.88, std 13.73, range [33.34, 94.81]

Radius of gyration: 22.5 Å; chains: 1; bounding box: 40×64×38 Å

Sequence (78 aa):
RSAYRYANADPVTGQAAWYDLRVRMTKAEPDEAGISEPQFEVLRDLPGMHAPPDILRYGEKFLPRWSWRRKDKSATRA